Protein AF-A0A6N6S401-F1 (afdb_monomer)

Structure (mmCIF, N/CA/C/O backbone):
data_AF-A0A6N6S401-F1
#
_entry.id   AF-A0A6N6S401-F1
#
loop_
_atom_site.group_PDB
_atom_site.id
_atom_site.type_symbol
_atom_site.label_atom_id
_atom_site.label_alt_id
_atom_site.label_comp_id
_atom_site.label_asym_id
_atom_site.label_entity_id
_atom_site.label_seq_id
_atom_site.pdbx_PDB_ins_code
_atom_site.Cartn_x
_atom_site.Cartn_y
_atom_site.Cartn_z
_atom_site.occupancy
_atom_site.B_iso_or_equiv
_atom_site.auth_seq_id
_atom_site.auth_comp_id
_atom_site.auth_asym_id
_atom_site.auth_atom_id
_atom_site.pdbx_PDB_model_num
ATOM 1 N N . MET A 1 1 ? -5.699 -21.002 16.595 1.00 60.53 1 MET A N 1
ATOM 2 C CA . MET A 1 1 ? -6.382 -19.787 16.078 1.00 60.53 1 MET A CA 1
ATOM 3 C C . MET A 1 1 ? -6.249 -18.556 16.977 1.00 60.53 1 MET A C 1
ATOM 5 O O . MET A 1 1 ? -5.847 -17.524 16.458 1.00 60.53 1 MET A O 1
ATOM 9 N N . LYS A 1 2 ? -6.522 -18.626 18.294 1.00 72.06 2 LYS A N 1
ATOM 10 C CA . LYS A 1 2 ? -6.413 -17.453 19.196 1.00 72.06 2 LYS A CA 1
ATOM 11 C C . LYS A 1 2 ? -5.024 -16.793 19.182 1.00 72.06 2 LYS A C 1
ATOM 13 O O . LYS A 1 2 ? -4.941 -15.578 19.102 1.00 72.06 2 LYS A O 1
ATOM 18 N N . THR A 1 3 ? -3.948 -17.583 19.174 1.00 78.06 3 THR A N 1
ATOM 19 C CA . THR A 1 3 ? -2.564 -17.072 19.166 1.00 78.06 3 THR A CA 1
ATOM 20 C C . THR A 1 3 ? -2.230 -16.277 17.903 1.00 78.06 3 THR A C 1
ATOM 22 O O . THR A 1 3 ? -1.683 -15.185 18.002 1.00 78.06 3 THR A O 1
ATOM 25 N N . ILE A 1 4 ? -2.619 -16.782 16.726 1.00 78.06 4 ILE A N 1
ATOM 26 C CA . ILE A 1 4 ? -2.384 -16.117 15.434 1.00 78.06 4 ILE A CA 1
ATOM 27 C C . ILE A 1 4 ? -3.127 -14.779 15.396 1.00 78.06 4 ILE A C 1
ATOM 29 O O . ILE A 1 4 ? -2.525 -13.752 15.111 1.00 78.06 4 ILE A O 1
ATOM 33 N N . TYR A 1 5 ? -4.403 -14.763 15.785 1.00 81.06 5 TYR A N 1
ATOM 34 C CA . TYR A 1 5 ? -5.185 -13.528 15.869 1.00 81.06 5 TYR A CA 1
ATOM 35 C C . TYR A 1 5 ? -4.541 -12.486 16.802 1.00 81.06 5 TYR A C 1
ATOM 37 O O . TYR A 1 5 ? -4.449 -11.313 16.450 1.00 81.06 5 TYR A O 1
ATOM 45 N N . THR A 1 6 ? -4.034 -12.906 17.967 1.00 81.75 6 THR A N 1
ATOM 46 C CA . THR A 1 6 ? -3.339 -12.008 18.904 1.00 81.75 6 THR A CA 1
ATOM 47 C C . THR A 1 6 ? -2.052 -11.429 18.312 1.00 81.75 6 THR A C 1
ATOM 49 O O . THR A 1 6 ? -1.772 -10.250 18.518 1.00 81.75 6 THR A O 1
ATOM 52 N N . ILE A 1 7 ? -1.289 -12.225 17.554 1.00 81.69 7 ILE A N 1
ATOM 53 C CA . ILE A 1 7 ? -0.074 -11.763 16.866 1.00 81.69 7 ILE A CA 1
ATOM 54 C C . ILE A 1 7 ? -0.436 -10.733 15.795 1.00 81.69 7 ILE A C 1
ATOM 56 O O . ILE A 1 7 ? 0.110 -9.632 15.799 1.00 81.69 7 ILE A O 1
ATOM 60 N N . PHE A 1 8 ? -1.399 -11.055 14.929 1.00 83.88 8 PHE A N 1
ATOM 61 C CA . PHE A 1 8 ? -1.825 -10.174 13.841 1.00 83.88 8 PHE A CA 1
ATOM 62 C C . PHE A 1 8 ? -2.488 -8.885 14.320 1.00 83.88 8 PHE A C 1
ATOM 64 O O . PHE A 1 8 ? -2.482 -7.903 13.595 1.00 83.88 8 PHE A O 1
ATOM 71 N N . LYS A 1 9 ? -3.009 -8.855 15.544 1.00 86.38 9 LYS A N 1
ATOM 72 C CA . LYS A 1 9 ? -3.556 -7.660 16.200 1.00 86.38 9 LYS A CA 1
ATOM 73 C C . LYS A 1 9 ? -2.501 -6.873 16.998 1.00 86.38 9 LYS A C 1
ATOM 75 O O . LYS A 1 9 ? -2.787 -5.826 17.571 1.00 86.38 9 LYS A O 1
ATOM 80 N N . SER A 1 10 ? -1.277 -7.375 17.118 1.00 89.94 10 SER A N 1
ATOM 81 C CA . SER A 1 10 ? -0.270 -6.739 17.965 1.00 89.94 10 SER A CA 1
ATOM 82 C C . SER A 1 10 ? 0.161 -5.382 17.405 1.00 89.94 10 SER A C 1
ATOM 84 O O . SER A 1 10 ? 0.514 -5.271 16.232 1.00 89.94 10 SER A O 1
ATOM 86 N N . GLN A 1 11 ? 0.231 -4.360 18.261 1.00 87.31 11 GLN A N 1
ATOM 87 C CA . GLN A 1 11 ? 0.799 -3.057 17.897 1.00 87.31 11 GLN A CA 1
ATOM 88 C C . GLN A 1 11 ? 2.277 -3.177 17.496 1.00 87.31 11 GLN A C 1
ATOM 90 O O . GLN A 1 11 ? 2.733 -2.466 16.607 1.00 87.31 11 GLN A O 1
ATOM 95 N N . LYS A 1 12 ? 3.021 -4.113 18.105 1.00 90.94 12 LYS A N 1
ATOM 96 C CA . LYS A 1 12 ? 4.426 -4.365 17.745 1.00 90.94 12 LYS A CA 1
ATOM 97 C C . LYS A 1 12 ? 4.559 -4.815 16.292 1.00 90.94 12 LYS A C 1
ATOM 99 O O . LYS A 1 12 ? 5.495 -4.399 15.621 1.00 90.94 12 LYS A O 1
ATOM 104 N N . LEU A 1 13 ? 3.615 -5.636 15.821 1.00 91.31 13 LEU A N 1
ATOM 105 C CA . LEU A 1 13 ? 3.585 -6.069 14.429 1.00 91.31 13 LEU A CA 1
ATOM 106 C C . LEU A 1 13 ? 3.324 -4.876 13.510 1.00 91.31 13 LEU A C 1
ATOM 108 O O . LEU A 1 13 ? 4.080 -4.700 12.569 1.00 91.31 13 LEU A O 1
ATOM 112 N N . GLY A 1 14 ? 2.336 -4.033 13.830 1.00 90.94 14 GLY A N 1
ATOM 113 C CA . GLY A 1 14 ? 2.034 -2.828 13.050 1.00 90.94 14 GLY A CA 1
ATOM 114 C C . GLY A 1 14 ? 3.224 -1.873 12.933 1.00 90.94 14 GLY A C 1
ATOM 115 O O . GLY A 1 14 ? 3.5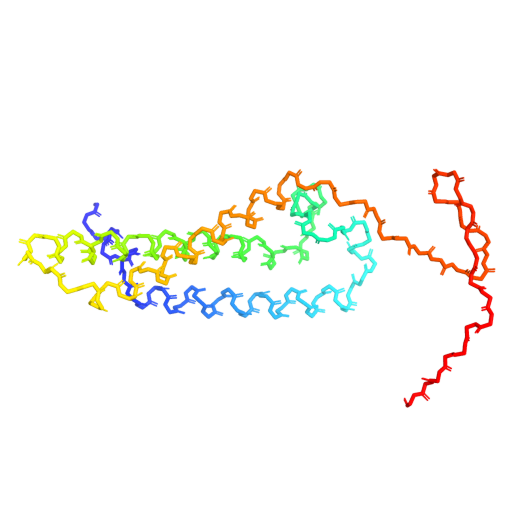32 -1.404 11.841 1.00 90.94 14 GLY A O 1
ATOM 116 N N . ILE A 1 15 ? 3.947 -1.644 14.036 1.00 93.38 15 ILE A N 1
ATOM 117 C CA . ILE A 1 15 ? 5.175 -0.833 14.036 1.00 93.38 15 ILE A CA 1
ATOM 118 C C . ILE A 1 15 ? 6.235 -1.471 13.133 1.00 93.38 15 ILE A C 1
ATOM 120 O O . ILE A 1 15 ? 6.802 -0.790 12.281 1.00 93.38 15 ILE A O 1
ATOM 124 N N . LEU A 1 16 ? 6.485 -2.774 13.293 1.00 95.31 16 LEU A N 1
ATOM 125 C CA . LEU A 1 16 ? 7.484 -3.488 12.502 1.00 95.31 16 LEU A CA 1
ATOM 126 C C . LEU A 1 16 ? 7.150 -3.440 11.007 1.00 95.31 16 LEU A C 1
ATOM 128 O O . LEU A 1 16 ? 8.002 -3.059 10.211 1.00 95.31 16 LEU A O 1
ATOM 132 N N . THR A 1 17 ? 5.908 -3.755 10.631 1.00 94.31 17 THR A N 1
ATOM 133 C CA . THR A 1 17 ? 5.468 -3.718 9.233 1.00 94.31 17 THR A CA 1
ATOM 134 C C . THR A 1 17 ? 5.505 -2.305 8.664 1.00 94.31 17 THR A C 1
ATOM 136 O O . THR A 1 17 ? 5.905 -2.141 7.518 1.00 94.31 17 THR A O 1
ATOM 139 N N . GLY A 1 18 ? 5.163 -1.282 9.454 1.00 93.44 18 GLY A N 1
ATOM 140 C CA . GLY A 1 18 ? 5.266 0.117 9.039 1.00 93.44 18 GLY A CA 1
ATOM 141 C C . GLY A 1 18 ? 6.705 0.523 8.711 1.00 93.44 18 GLY A C 1
ATOM 142 O O . GLY A 1 18 ? 6.961 1.055 7.634 1.00 93.44 18 GLY A O 1
ATOM 143 N N . PHE A 1 19 ? 7.667 0.201 9.584 1.00 96.50 19 PHE A N 1
ATOM 144 C CA . PHE A 1 19 ? 9.086 0.448 9.305 1.00 96.50 19 PHE A CA 1
ATOM 145 C C . PHE A 1 19 ? 9.600 -0.360 8.111 1.00 96.50 19 PHE A C 1
ATOM 147 O O . PHE A 1 19 ? 10.370 0.170 7.311 1.00 96.50 19 PHE A O 1
ATOM 154 N N . SER A 1 20 ? 9.164 -1.614 7.958 1.00 96.50 20 SER A N 1
ATOM 155 C CA . SER A 1 20 ? 9.515 -2.428 6.792 1.00 96.50 20 SER A CA 1
ATOM 156 C C . SER A 1 20 ? 9.002 -1.812 5.490 1.00 96.50 20 SER A C 1
ATOM 158 O O . SER A 1 20 ? 9.775 -1.716 4.543 1.00 96.50 20 SER A O 1
ATOM 160 N N . VAL A 1 21 ? 7.747 -1.348 5.446 1.00 96.12 21 VAL A N 1
ATOM 161 C CA . VAL A 1 21 ? 7.176 -0.658 4.275 1.00 96.12 21 VAL A CA 1
ATOM 162 C C . VAL A 1 21 ? 8.004 0.577 3.929 1.00 96.12 21 VAL A C 1
ATOM 164 O O . VAL A 1 21 ? 8.452 0.706 2.793 1.00 96.12 21 VAL A O 1
ATOM 167 N N . THR A 1 22 ? 8.289 1.443 4.905 1.00 96.56 22 THR A N 1
ATOM 168 C CA . THR A 1 22 ? 9.108 2.644 4.681 1.00 96.56 22 THR A CA 1
ATOM 169 C C . THR A 1 22 ? 10.507 2.300 4.170 1.00 96.56 22 THR A C 1
ATOM 171 O O . THR A 1 22 ? 10.969 2.888 3.196 1.00 96.56 22 THR A O 1
ATOM 174 N N . GLY A 1 23 ? 11.183 1.326 4.786 1.00 97.12 23 GLY A N 1
ATOM 175 C CA . GLY A 1 23 ? 12.516 0.901 4.359 1.00 97.12 23 GLY A CA 1
ATOM 176 C C . GLY A 1 23 ? 12.526 0.332 2.940 1.00 97.12 23 GLY A C 1
ATOM 177 O O . GLY A 1 23 ? 13.397 0.673 2.145 1.00 97.12 23 GLY A O 1
ATOM 178 N N . LEU A 1 24 ? 11.532 -0.486 2.592 1.00 96.62 24 LEU A N 1
ATOM 179 C CA . LEU A 1 24 ? 11.412 -1.076 1.259 1.00 96.62 24 LEU A CA 1
ATOM 180 C C . LEU A 1 24 ? 11.072 -0.036 0.187 1.00 96.62 24 LEU A C 1
ATOM 182 O O . LEU A 1 24 ? 11.575 -0.151 -0.926 1.00 96.62 24 LEU A O 1
ATOM 186 N N . LEU A 1 25 ? 10.297 1.002 0.519 1.00 94.69 25 LEU A N 1
ATOM 187 C CA . LEU A 1 25 ? 10.061 2.142 -0.374 1.00 94.69 25 LEU A CA 1
ATOM 188 C C . LEU A 1 25 ? 11.348 2.929 -0.646 1.00 94.69 25 LEU A C 1
ATOM 190 O O . LEU A 1 25 ? 11.626 3.266 -1.794 1.00 94.69 25 LEU A O 1
ATOM 194 N N . ILE A 1 26 ? 12.162 3.178 0.386 1.00 96.12 26 ILE A N 1
ATOM 195 C CA . ILE A 1 26 ? 13.471 3.833 0.226 1.00 96.12 26 ILE A CA 1
ATOM 196 C C . ILE A 1 26 ? 14.379 2.984 -0.670 1.00 96.12 26 ILE A C 1
ATOM 198 O O . ILE A 1 26 ? 14.959 3.498 -1.623 1.00 96.12 26 ILE A O 1
ATOM 202 N N . ILE A 1 27 ? 14.469 1.679 -0.399 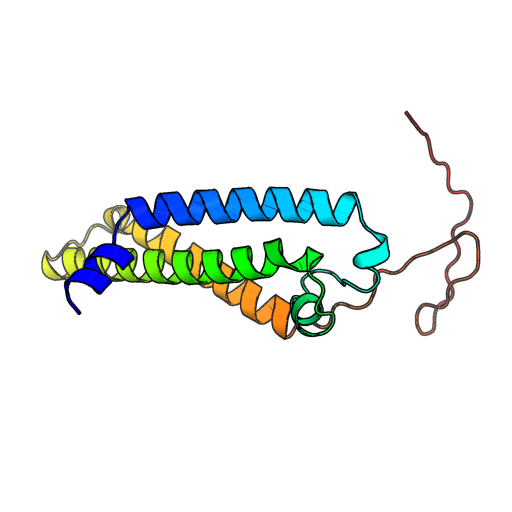1.00 95.19 27 ILE A N 1
ATOM 203 C CA . ILE A 1 27 ? 15.269 0.743 -1.198 1.00 95.19 27 ILE A CA 1
ATOM 204 C C . ILE A 1 27 ? 14.789 0.722 -2.653 1.00 95.19 27 ILE A C 1
ATOM 206 O O . ILE A 1 27 ? 15.610 0.841 -3.557 1.00 95.19 27 ILE A O 1
ATOM 210 N N . GLY A 1 28 ? 13.480 0.613 -2.888 1.00 92.25 28 GLY A N 1
ATOM 211 C CA . GLY A 1 28 ? 12.901 0.618 -4.230 1.00 92.25 28 GLY A CA 1
ATOM 212 C C . GLY A 1 28 ? 13.206 1.899 -4.996 1.00 92.25 28 GLY A C 1
ATOM 213 O O . GLY A 1 28 ? 13.664 1.833 -6.134 1.00 92.25 28 GLY A O 1
ATOM 214 N N . SER A 1 29 ? 13.050 3.055 -4.344 1.00 90.50 29 SER A N 1
ATOM 215 C CA . SER A 1 29 ? 13.403 4.354 -4.922 1.00 90.50 29 SER A CA 1
ATOM 216 C C . SER A 1 29 ? 14.875 4.402 -5.338 1.00 90.50 29 SER A C 1
ATOM 218 O O . SER A 1 29 ? 15.183 4.743 -6.480 1.00 90.50 29 SER A O 1
ATOM 220 N N . LEU A 1 30 ? 15.798 3.981 -4.468 1.00 94.00 30 LEU A N 1
ATOM 221 C CA . LEU A 1 30 ? 17.225 3.946 -4.797 1.00 94.00 30 LEU A CA 1
ATOM 222 C C . LEU A 1 30 ? 17.519 2.992 -5.959 1.00 94.00 30 LEU A C 1
ATOM 224 O O . LEU A 1 30 ? 18.217 3.365 -6.897 1.00 94.00 30 LEU A O 1
ATOM 228 N N . ILE A 1 31 ? 16.968 1.778 -5.929 1.00 92.31 31 ILE A N 1
ATOM 229 C CA . ILE A 1 31 ? 17.200 0.767 -6.964 1.00 92.31 31 ILE A CA 1
ATOM 230 C C . ILE A 1 31 ? 16.710 1.250 -8.336 1.00 92.31 31 ILE A C 1
ATOM 232 O O . ILE A 1 31 ? 17.433 1.101 -9.321 1.00 92.31 31 ILE A O 1
ATOM 236 N N . ILE A 1 32 ? 15.512 1.838 -8.410 1.00 89.62 32 ILE A N 1
ATOM 237 C CA . ILE A 1 32 ? 14.963 2.367 -9.667 1.00 89.62 32 ILE A CA 1
ATOM 238 C C . ILE A 1 32 ? 15.857 3.490 -10.210 1.00 89.62 32 ILE A C 1
ATOM 240 O O . ILE A 1 32 ? 16.151 3.513 -11.404 1.00 89.62 32 ILE A O 1
ATOM 244 N N . ASN A 1 33 ? 16.358 4.368 -9.335 1.00 88.06 33 ASN A N 1
ATOM 245 C CA . ASN A 1 33 ? 17.259 5.455 -9.722 1.00 88.06 33 ASN A CA 1
ATOM 246 C C . ASN A 1 33 ? 18.646 4.968 -10.179 1.00 88.06 33 ASN A C 1
ATOM 248 O O . ASN A 1 33 ? 19.207 5.522 -11.121 1.00 88.06 33 ASN A O 1
ATOM 252 N N . PHE A 1 34 ? 19.213 3.935 -9.547 1.00 90.75 34 PHE A N 1
ATOM 253 C CA . PHE A 1 34 ? 20.535 3.407 -9.913 1.00 90.75 34 PHE A CA 1
ATOM 254 C C . PHE A 1 34 ? 20.510 2.481 -11.135 1.00 90.75 34 PHE A C 1
ATOM 256 O O . PHE A 1 34 ? 21.509 2.384 -11.852 1.00 90.75 34 PHE A O 1
ATOM 263 N N . CYS A 1 35 ? 19.393 1.798 -11.396 1.00 88.56 35 CYS A N 1
ATOM 264 C CA . CYS A 1 35 ? 19.264 0.830 -12.487 1.00 88.56 35 CYS A CA 1
ATOM 265 C C . CYS A 1 35 ? 18.123 1.176 -13.465 1.00 88.56 35 CYS A C 1
ATOM 267 O O . CYS A 1 35 ? 17.335 0.291 -13.803 1.00 88.56 35 CYS A O 1
ATOM 269 N N . PRO A 1 36 ? 18.037 2.411 -14.000 1.00 85.12 36 PRO A N 1
ATOM 270 C CA . PRO A 1 36 ? 16.864 2.878 -14.749 1.00 85.12 36 PRO A CA 1
ATOM 271 C C . PRO A 1 36 ? 16.583 2.046 -16.006 1.00 85.12 36 PRO A C 1
ATOM 273 O O . PRO A 1 36 ? 15.432 1.824 -16.365 1.00 85.12 36 PRO A O 1
ATOM 276 N N . ARG A 1 37 ? 17.627 1.501 -16.648 1.00 84.12 37 ARG A N 1
ATOM 277 C CA . ARG A 1 37 ? 17.485 0.641 -17.836 1.00 84.12 37 ARG A CA 1
ATOM 278 C C . ARG A 1 37 ? 16.688 -0.636 -17.569 1.00 84.12 37 ARG A C 1
ATOM 280 O O . ARG A 1 37 ? 16.035 -1.129 -18.478 1.00 84.12 37 ARG A O 1
ATOM 287 N N . GLN A 1 38 ? 16.751 -1.180 -16.354 1.00 83.50 38 GLN A N 1
ATOM 288 C CA . GLN A 1 38 ? 16.021 -2.404 -15.999 1.00 83.50 38 GLN A CA 1
ATOM 289 C C . GLN A 1 38 ? 14.534 -2.142 -15.727 1.00 83.50 38 GLN A C 1
ATOM 291 O O . GLN A 1 38 ? 13.738 -3.075 -15.770 1.00 83.50 38 GLN A O 1
ATOM 296 N N . TYR A 1 39 ? 14.166 -0.873 -15.530 1.00 84.69 39 TYR A N 1
ATOM 297 C CA . TYR A 1 39 ? 12.796 -0.398 -15.338 1.00 84.69 39 TYR A CA 1
ATOM 298 C C . TYR A 1 39 ? 12.251 0.330 -16.577 1.00 84.69 39 TYR A C 1
ATOM 300 O O . TYR A 1 39 ? 11.252 1.040 -16.493 1.00 84.69 39 TYR A O 1
ATOM 308 N N . ALA A 1 40 ? 12.888 0.160 -17.741 1.00 78.44 40 ALA A N 1
ATOM 309 C CA . ALA A 1 40 ? 12.374 0.688 -18.998 1.00 78.44 40 ALA A CA 1
ATOM 310 C C . ALA A 1 40 ? 10.991 0.078 -19.295 1.00 78.44 40 ALA A C 1
ATOM 312 O O . ALA A 1 40 ? 10.852 -1.141 -19.391 1.00 78.44 40 ALA A O 1
ATOM 313 N N . GLY A 1 41 ? 9.971 0.930 -19.416 1.00 76.62 41 GLY A N 1
ATOM 314 C CA . GLY A 1 41 ? 8.574 0.522 -19.602 1.00 76.62 41 GLY A CA 1
ATOM 315 C C . GLY A 1 41 ? 7.732 0.484 -18.321 1.00 76.62 41 GLY A C 1
ATOM 316 O O . GLY A 1 41 ? 6.517 0.332 -18.423 1.00 76.62 41 GLY A O 1
ATOM 317 N N . LEU A 1 42 ? 8.328 0.678 -17.136 1.00 82.06 42 LEU A N 1
ATOM 318 C CA . LEU A 1 42 ? 7.561 0.931 -15.914 1.00 82.06 42 LEU A CA 1
ATOM 319 C C . LEU A 1 42 ? 6.854 2.290 -16.050 1.00 82.06 42 LEU A C 1
ATOM 321 O O . LEU A 1 42 ? 7.512 3.329 -16.110 1.00 82.06 42 LEU A O 1
ATOM 325 N N . SER A 1 43 ? 5.523 2.274 -16.119 1.00 73.75 43 SER A N 1
ATOM 326 C CA . SER A 1 43 ? 4.705 3.472 -16.339 1.00 73.75 43 SER A CA 1
ATOM 327 C C . SER A 1 43 ? 3.890 3.801 -15.093 1.00 73.75 43 SER A C 1
ATOM 329 O O . SER A 1 43 ? 2.960 3.078 -14.743 1.00 73.75 43 SER A O 1
ATOM 331 N N . GLY A 1 44 ? 4.237 4.908 -14.433 1.00 74.56 44 GLY A N 1
ATOM 332 C CA . GLY A 1 44 ? 3.511 5.411 -13.266 1.00 74.56 44 GLY A CA 1
ATOM 333 C C . GLY A 1 44 ? 3.344 4.361 -12.164 1.00 74.56 44 GLY A C 1
ATOM 334 O O . GLY A 1 44 ? 4.325 3.794 -11.683 1.00 74.56 44 GLY A O 1
ATOM 335 N N . ASP A 1 45 ? 2.088 4.111 -11.794 1.00 76.06 45 ASP A N 1
ATOM 336 C CA . ASP A 1 45 ? 1.699 3.201 -10.712 1.00 76.06 45 ASP A CA 1
ATOM 337 C C . ASP A 1 45 ? 1.449 1.754 -11.183 1.00 76.06 45 ASP A C 1
ATOM 339 O O . ASP A 1 45 ? 0.914 0.958 -10.413 1.00 76.06 45 ASP A O 1
ATOM 343 N N . ASP A 1 46 ? 1.805 1.388 -12.422 1.00 84.94 46 ASP A N 1
ATOM 344 C CA . ASP A 1 46 ? 1.569 0.041 -12.958 1.00 84.94 46 ASP A CA 1
ATOM 345 C C . ASP A 1 46 ? 2.384 -1.027 -12.209 1.00 84.94 46 ASP A C 1
ATOM 347 O O . ASP A 1 46 ? 3.540 -1.333 -12.522 1.00 84.94 46 ASP A O 1
ATOM 351 N N . ILE A 1 47 ? 1.751 -1.650 -11.214 1.00 86.94 47 ILE A N 1
ATOM 352 C CA . ILE A 1 47 ? 2.375 -2.723 -10.445 1.00 86.94 47 ILE A CA 1
ATOM 353 C C . ILE A 1 47 ? 2.384 -4.050 -11.207 1.00 86.94 47 ILE A C 1
ATOM 355 O O . ILE A 1 47 ? 3.117 -4.966 -10.822 1.00 86.94 47 ILE A O 1
ATOM 359 N N . SER A 1 48 ? 1.602 -4.178 -12.286 1.00 85.44 48 SER A N 1
ATOM 360 C CA . SER A 1 48 ? 1.576 -5.387 -13.114 1.00 85.44 48 SER A CA 1
ATOM 361 C C . SER A 1 48 ? 2.920 -5.623 -13.813 1.00 85.44 48 SER A C 1
ATOM 363 O O . SER A 1 48 ? 3.312 -6.780 -14.015 1.00 85.44 48 SER A O 1
ATOM 365 N N . PHE A 1 49 ? 3.682 -4.547 -14.063 1.00 87.19 49 PHE A N 1
ATOM 366 C CA . PHE A 1 49 ? 5.054 -4.587 -14.567 1.00 87.19 49 PHE A CA 1
ATOM 367 C C . PHE A 1 49 ? 5.925 -5.565 -13.772 1.00 87.19 49 PHE A C 1
ATOM 369 O O . PHE A 1 49 ? 6.567 -6.441 -14.354 1.00 87.19 49 PHE A O 1
ATOM 376 N N . PHE A 1 50 ? 5.898 -5.485 -12.437 1.00 89.12 50 PHE A N 1
ATOM 377 C CA . PHE A 1 50 ? 6.751 -6.309 -11.578 1.00 89.12 50 PHE A CA 1
ATOM 378 C C . PHE A 1 50 ? 6.420 -7.800 -11.678 1.00 89.12 50 PHE A C 1
ATOM 380 O O . PHE A 1 50 ? 7.325 -8.628 -11.597 1.00 89.12 50 PHE A O 1
ATOM 387 N N . PHE A 1 51 ? 5.150 -8.152 -11.895 1.00 87.31 51 PHE A N 1
ATOM 388 C CA . PHE A 1 51 ? 4.707 -9.543 -12.016 1.00 87.31 51 PHE A CA 1
ATOM 389 C C . PHE A 1 51 ? 4.900 -10.120 -13.423 1.00 87.31 51 PHE A C 1
ATOM 391 O O . PHE A 1 51 ? 5.079 -11.334 -13.562 1.00 87.31 51 PHE A O 1
ATOM 398 N N . THR A 1 52 ? 4.889 -9.263 -14.446 1.00 86.38 52 THR A N 1
ATOM 399 C CA . THR A 1 52 ? 5.076 -9.640 -15.854 1.00 86.38 52 THR A CA 1
ATOM 400 C C . THR A 1 52 ? 6.561 -9.759 -16.200 1.00 86.38 52 THR A C 1
ATOM 402 O O . THR A 1 52 ? 7.002 -10.780 -16.725 1.00 86.38 52 THR A O 1
ATOM 405 N N . GLN A 1 53 ? 7.361 -8.756 -15.831 1.00 85.25 53 GLN A N 1
ATOM 406 C CA . GLN A 1 53 ? 8.813 -8.707 -16.021 1.00 85.25 53 GLN A CA 1
ATOM 407 C C . GLN A 1 53 ? 9.520 -9.208 -14.755 1.00 85.25 53 GLN A C 1
ATOM 409 O O . GLN A 1 53 ? 10.079 -8.440 -13.973 1.00 85.25 53 GLN A O 1
ATOM 414 N N . LYS A 1 54 ? 9.476 -10.520 -14.503 1.00 86.12 54 LYS A N 1
ATOM 415 C CA . LYS A 1 54 ? 10.049 -11.096 -13.276 1.00 86.12 54 LYS A CA 1
ATOM 416 C C . LYS A 1 54 ? 11.575 -11.006 -13.289 1.00 86.12 54 LYS A C 1
ATOM 418 O O . LYS A 1 54 ? 12.235 -11.729 -14.030 1.00 86.12 54 LYS A O 1
ATOM 423 N N . GLN A 1 55 ? 12.134 -10.180 -12.409 1.00 87.31 55 GLN A N 1
ATOM 424 C CA . GLN A 1 55 ? 13.578 -10.067 -12.209 1.00 87.31 55 GLN A CA 1
ATOM 425 C C . GLN A 1 55 ? 13.939 -10.221 -10.727 1.00 87.31 55 GLN A C 1
ATOM 427 O O . GLN A 1 55 ? 13.173 -9.776 -9.868 1.00 87.31 55 GLN A O 1
ATOM 432 N N . PRO A 1 56 ? 15.113 -10.791 -10.390 1.00 88.31 56 PRO A N 1
ATOM 433 C CA . PRO A 1 56 ? 15.581 -10.858 -9.005 1.00 88.31 56 PRO A CA 1
ATOM 434 C C . PRO A 1 56 ? 15.684 -9.480 -8.347 1.00 88.31 56 PRO A C 1
ATOM 436 O O . PRO A 1 56 ? 15.444 -9.349 -7.150 1.00 88.31 56 PRO A O 1
ATOM 439 N N . LEU A 1 57 ? 15.981 -8.439 -9.134 1.00 89.88 57 LEU A N 1
ATOM 440 C CA . LEU A 1 57 ? 16.052 -7.073 -8.630 1.00 89.88 57 LEU A CA 1
ATOM 441 C C . LEU A 1 57 ? 14.698 -6.574 -8.102 1.00 89.88 57 LEU A C 1
ATOM 443 O O . LEU A 1 57 ? 14.677 -5.747 -7.203 1.00 89.88 57 LEU A O 1
ATOM 447 N N . HIS A 1 58 ? 13.574 -7.126 -8.566 1.00 92.50 58 HIS A N 1
ATOM 448 C CA . HIS A 1 58 ? 12.231 -6.771 -8.094 1.00 92.50 58 HIS A CA 1
ATOM 449 C C . HIS A 1 58 ? 11.885 -7.386 -6.725 1.00 92.50 58 HIS A C 1
ATOM 451 O O . HIS A 1 58 ? 10.770 -7.208 -6.235 1.00 92.50 58 HIS A O 1
ATOM 457 N N . LEU A 1 59 ? 12.818 -8.092 -6.069 1.00 93.81 59 LEU A N 1
ATOM 458 C CA . LEU A 1 59 ? 12.584 -8.715 -4.762 1.00 93.81 59 LEU A CA 1
ATOM 459 C C . LEU A 1 59 ? 12.094 -7.718 -3.705 1.00 93.81 59 LEU A C 1
ATOM 461 O O . LEU A 1 59 ? 11.209 -8.052 -2.916 1.00 93.81 59 LEU A O 1
ATOM 465 N N . TRP A 1 60 ? 12.624 -6.491 -3.717 1.00 94.75 60 TRP A N 1
ATOM 466 C CA . TRP A 1 60 ? 12.183 -5.429 -2.809 1.00 94.75 60 TRP A CA 1
ATOM 467 C C . TRP A 1 60 ? 10.681 -5.149 -2.954 1.00 94.75 60 TRP A C 1
ATOM 469 O O 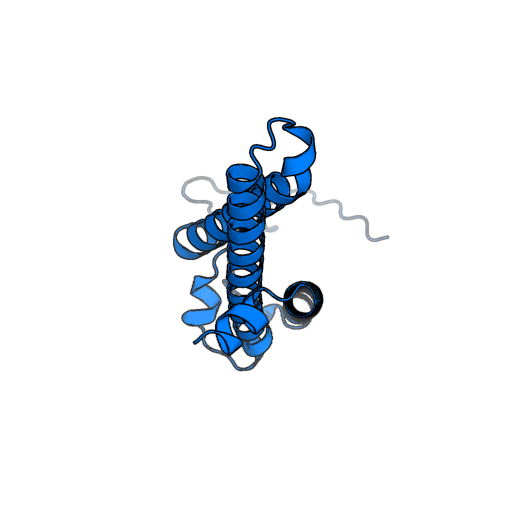. TRP A 1 60 ? 10.000 -4.961 -1.948 1.00 94.75 60 TRP A O 1
ATOM 479 N N . PHE A 1 61 ? 10.152 -5.189 -4.181 1.00 94.06 61 PHE A N 1
ATOM 480 C CA . PHE A 1 61 ? 8.748 -4.918 -4.461 1.00 94.06 61 PHE A CA 1
ATOM 481 C C . PHE A 1 61 ? 7.854 -6.049 -3.947 1.00 94.06 61 PHE A C 1
ATOM 483 O O . PHE A 1 61 ? 6.837 -5.786 -3.315 1.00 94.06 61 PHE A O 1
ATOM 490 N N . TYR A 1 62 ? 8.243 -7.315 -4.122 1.00 94.62 62 TYR A N 1
ATOM 491 C CA . TYR A 1 62 ? 7.464 -8.439 -3.585 1.00 94.62 62 TYR A CA 1
ATOM 492 C C . TYR A 1 62 ? 7.425 -8.441 -2.053 1.00 94.62 62 TYR A C 1
ATOM 494 O O . TYR A 1 62 ? 6.382 -8.716 -1.454 1.00 94.62 62 TYR A O 1
ATOM 502 N N . LEU A 1 63 ? 8.546 -8.096 -1.413 1.00 95.94 63 LEU A N 1
ATOM 503 C CA . LEU A 1 63 ? 8.598 -7.912 0.036 1.00 95.94 63 LEU A CA 1
ATOM 504 C C . LEU A 1 63 ? 7.730 -6.728 0.476 1.00 95.94 63 LEU A C 1
ATOM 506 O O . LEU A 1 63 ? 7.024 -6.842 1.477 1.00 95.94 63 LEU A O 1
ATOM 510 N N . LEU A 1 64 ? 7.742 -5.623 -0.278 1.00 95.12 64 LEU A N 1
ATOM 511 C CA . LEU A 1 64 ? 6.913 -4.446 -0.011 1.00 95.12 64 LEU A CA 1
ATOM 512 C C . LEU A 1 64 ? 5.432 -4.798 -0.118 1.00 95.12 64 LEU A C 1
ATOM 514 O O . LEU A 1 64 ? 4.660 -4.491 0.785 1.00 95.12 64 LEU A O 1
ATOM 518 N N . PHE A 1 65 ? 5.050 -5.491 -1.187 1.00 94.12 65 PHE A N 1
ATOM 519 C CA . PHE A 1 65 ? 3.685 -5.929 -1.436 1.00 94.12 65 PHE A CA 1
ATOM 520 C C . PHE A 1 65 ? 3.167 -6.805 -0.289 1.00 94.12 65 PHE A C 1
ATOM 522 O O . PHE A 1 65 ? 2.101 -6.543 0.272 1.00 94.12 65 PHE A O 1
ATOM 529 N N . LEU A 1 66 ? 3.964 -7.791 0.141 1.00 94.88 66 LEU A N 1
ATOM 530 C CA . LEU A 1 66 ? 3.641 -8.619 1.301 1.00 94.88 66 LEU A CA 1
ATOM 531 C C . LEU A 1 66 ? 3.547 -7.790 2.593 1.00 94.88 66 LEU A C 1
ATOM 533 O O . LEU A 1 66 ? 2.607 -7.969 3.367 1.00 94.88 66 LEU A O 1
ATOM 537 N N . ALA A 1 67 ? 4.487 -6.872 2.828 1.00 95.50 67 ALA 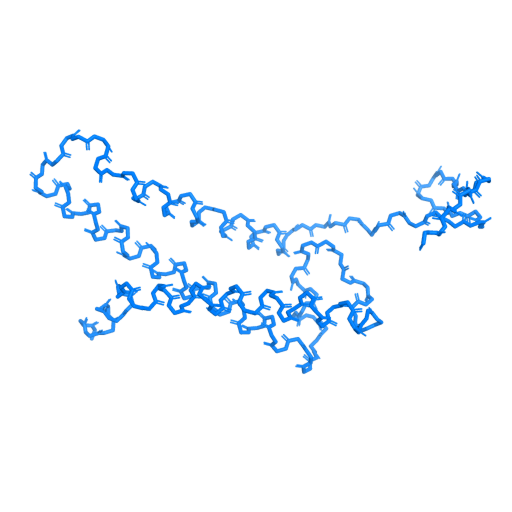A N 1
ATOM 538 C CA . ALA A 1 67 ? 4.486 -6.010 4.008 1.00 95.50 67 ALA A CA 1
ATOM 539 C C . ALA A 1 67 ? 3.243 -5.106 4.058 1.00 95.50 67 ALA A C 1
ATOM 541 O O . ALA A 1 67 ? 2.631 -4.983 5.119 1.00 95.50 67 ALA A O 1
ATOM 542 N N . CYS A 1 68 ? 2.813 -4.546 2.924 1.00 94.75 68 CYS A N 1
ATOM 543 C CA . CYS A 1 68 ? 1.584 -3.763 2.806 1.00 94.75 68 CYS A CA 1
ATOM 544 C C . CYS A 1 68 ? 0.336 -4.599 3.118 1.00 94.75 68 CYS A C 1
ATOM 546 O O . CYS A 1 68 ? -0.528 -4.137 3.864 1.00 94.75 68 CYS A O 1
ATOM 548 N N . ILE A 1 69 ? 0.255 -5.845 2.629 1.00 94.00 69 ILE A N 1
ATOM 549 C CA . ILE A 1 69 ? -0.848 -6.762 2.967 1.00 94.00 69 ILE A CA 1
ATOM 550 C C . ILE A 1 69 ? -0.877 -7.027 4.474 1.00 94.00 69 ILE A C 1
ATOM 552 O O . ILE A 1 69 ? -1.921 -6.879 5.112 1.00 94.00 69 ILE A O 1
ATOM 556 N N . LEU A 1 70 ? 0.266 -7.388 5.065 1.00 94.62 70 LEU A N 1
ATOM 557 C CA . LEU A 1 70 ? 0.364 -7.651 6.502 1.00 94.62 70 LEU A CA 1
ATOM 558 C C . LEU A 1 70 ? -0.012 -6.417 7.325 1.00 94.62 70 LEU A C 1
ATOM 560 O O . LEU A 1 70 ? -0.732 -6.536 8.319 1.00 94.62 70 LEU A O 1
ATOM 564 N N . TYR A 1 71 ? 0.430 -5.236 6.893 1.00 94.81 71 TYR A N 1
ATOM 565 C CA . TYR A 1 71 ? 0.140 -3.987 7.579 1.00 94.81 71 TYR A CA 1
ATOM 566 C C . TYR A 1 71 ? -1.341 -3.605 7.474 1.00 94.81 71 TYR A C 1
ATOM 568 O O . TYR A 1 71 ? -1.948 -3.201 8.469 1.00 94.81 71 TYR A O 1
ATOM 576 N N . GLY A 1 72 ? -1.953 -3.812 6.305 1.00 94.31 72 GLY A N 1
ATOM 577 C CA . GLY A 1 72 ? -3.386 -3.638 6.090 1.00 94.31 72 GLY A CA 1
ATOM 578 C C . GLY A 1 72 ? -4.214 -4.576 6.970 1.00 94.31 72 GLY A C 1
ATOM 579 O O . GLY A 1 72 ? -5.098 -4.127 7.698 1.00 94.31 72 GLY A O 1
ATOM 580 N N . VAL A 1 73 ? -3.883 -5.870 7.002 1.00 94.19 73 VAL A N 1
ATOM 581 C CA . VAL A 1 73 ? -4.569 -6.845 7.869 1.00 94.19 73 VAL A CA 1
ATOM 582 C C . VAL A 1 73 ? -4.416 -6.476 9.346 1.00 94.19 73 VAL A C 1
ATOM 584 O O . VAL A 1 73 ? -5.406 -6.470 10.079 1.00 94.19 73 VAL A O 1
ATOM 587 N N . ASN A 1 74 ? -3.207 -6.119 9.794 1.00 94.25 74 ASN A N 1
ATOM 588 C CA . ASN A 1 74 ? -2.970 -5.686 11.173 1.00 94.25 74 ASN A CA 1
ATOM 589 C C . ASN A 1 74 ? -3.822 -4.465 11.534 1.00 94.25 74 ASN A C 1
ATOM 591 O O . ASN A 1 74 ? -4.535 -4.472 12.539 1.00 94.25 74 ASN A O 1
ATOM 595 N N . THR A 1 75 ? -3.797 -3.446 10.679 1.00 92.94 75 THR A N 1
ATOM 596 C CA . THR A 1 75 ? -4.534 -2.200 10.881 1.00 92.94 75 THR A CA 1
ATOM 597 C C . THR A 1 75 ? -6.041 -2.448 10.907 1.00 92.94 75 THR A C 1
ATOM 599 O O . THR A 1 75 ? -6.737 -1.933 11.789 1.00 92.94 75 THR A O 1
ATOM 602 N N . PHE A 1 76 ? -6.553 -3.301 10.018 1.00 93.69 76 PHE A N 1
ATOM 603 C CA . PHE A 1 76 ? -7.959 -3.695 9.984 1.00 93.69 76 PHE A CA 1
ATOM 604 C C . PHE A 1 76 ? -8.390 -4.397 11.278 1.00 93.69 76 PHE A C 1
ATOM 606 O O . PHE A 1 76 ? -9.364 -3.985 11.908 1.00 93.69 76 PHE A O 1
ATOM 613 N N . LEU A 1 77 ? -7.638 -5.404 11.735 1.00 92.44 77 LEU A N 1
ATOM 614 C CA . LEU A 1 77 ? -7.966 -6.146 12.957 1.00 92.44 77 LEU A CA 1
ATOM 615 C C . LEU A 1 77 ? -7.876 -5.276 14.218 1.00 92.44 77 LEU A C 1
ATOM 617 O O . LEU A 1 77 ? -8.744 -5.357 15.090 1.00 92.44 77 LEU A O 1
ATOM 621 N N . CYS A 1 78 ? -6.863 -4.409 14.309 1.00 90.06 78 CYS A N 1
ATOM 622 C CA . CYS A 1 78 ? -6.735 -3.428 15.389 1.00 90.06 78 CYS A CA 1
ATOM 623 C C . CYS A 1 78 ? -7.938 -2.475 15.428 1.00 90.06 78 CYS A C 1
ATOM 625 O O . CYS A 1 78 ? -8.472 -2.169 16.497 1.00 90.06 78 CYS A O 1
ATOM 627 N N . THR A 1 79 ? -8.388 -2.033 14.255 1.00 91.50 79 THR A N 1
ATOM 628 C CA . THR A 1 79 ? -9.538 -1.138 14.105 1.00 91.50 79 THR A CA 1
ATOM 629 C C . THR A 1 79 ? -10.831 -1.823 14.506 1.00 91.50 79 THR A C 1
ATOM 631 O O . THR A 1 79 ? -11.575 -1.276 15.319 1.00 91.50 79 THR A O 1
ATOM 634 N N . LEU A 1 80 ? -11.063 -3.036 14.003 1.00 89.94 80 LEU A N 1
ATOM 635 C CA . LEU A 1 80 ? -12.242 -3.832 14.312 1.00 89.94 80 LEU A CA 1
ATOM 636 C C . LEU A 1 80 ? -12.361 -4.078 15.823 1.00 89.94 80 LEU A C 1
ATOM 638 O O . LEU A 1 80 ? -13.412 -3.828 16.406 1.00 89.94 80 LEU A O 1
ATOM 642 N N . ASP A 1 81 ? -11.277 -4.494 16.485 1.00 88.06 81 ASP A N 1
ATOM 643 C CA . ASP A 1 81 ? -11.279 -4.723 17.935 1.00 88.06 81 ASP A CA 1
ATOM 644 C C . ASP A 1 81 ? -11.547 -3.440 18.733 1.00 88.06 81 ASP A C 1
ATOM 646 O O . ASP A 1 81 ? -12.309 -3.457 19.701 1.00 88.06 81 ASP A O 1
ATOM 650 N N . SER A 1 82 ? -10.939 -2.326 18.317 1.00 87.44 82 SER A N 1
ATOM 651 C CA . SER A 1 82 ? -11.131 -1.014 18.939 1.00 87.44 82 SER A CA 1
ATOM 652 C C . SER A 1 82 ? -12.585 -0.550 18.827 1.00 87.44 82 SER A C 1
ATOM 654 O O . SER A 1 82 ? -13.172 -0.130 19.826 1.00 87.44 82 SER A O 1
ATOM 656 N N . ILE A 1 83 ? -13.191 -0.689 17.643 1.00 88.62 83 ILE A N 1
ATOM 657 C CA . ILE A 1 83 ? -14.593 -0.338 17.401 1.00 88.62 83 ILE A CA 1
ATOM 658 C C . ILE A 1 83 ? -15.510 -1.251 18.217 1.00 88.62 83 ILE A C 1
ATOM 660 O O . ILE A 1 83 ? -16.292 -0.745 19.014 1.00 88.62 83 ILE A O 1
ATOM 664 N N . ILE A 1 84 ? -15.361 -2.579 18.117 1.00 88.69 84 ILE A N 1
ATOM 665 C CA . ILE A 1 84 ? -16.208 -3.543 18.842 1.00 88.69 84 ILE A CA 1
ATOM 666 C C . ILE A 1 84 ? -16.184 -3.274 20.350 1.00 88.69 84 ILE A C 1
ATOM 668 O O . ILE A 1 84 ? -17.236 -3.263 20.990 1.00 88.69 84 ILE A O 1
ATOM 672 N N . LYS A 1 85 ? -15.004 -3.035 20.936 1.00 87.19 85 LYS A N 1
ATOM 673 C CA . LYS A 1 85 ? -14.886 -2.731 22.370 1.00 87.19 85 LYS A CA 1
ATOM 674 C C . LYS A 1 85 ? -15.593 -1.431 22.741 1.00 87.19 85 LYS A C 1
ATOM 676 O O . LYS A 1 85 ? -16.345 -1.415 23.711 1.00 87.19 85 LYS A O 1
ATOM 681 N N . LYS A 1 86 ? -15.384 -0.356 21.977 1.00 86.81 86 LYS A N 1
ATOM 682 C CA . LYS A 1 86 ? -15.996 0.954 22.253 1.00 86.81 86 LYS A CA 1
ATOM 683 C C . LYS A 1 86 ? -17.513 0.924 22.087 1.00 86.81 86 LYS A C 1
ATOM 685 O O . LYS A 1 86 ? -18.217 1.479 22.928 1.00 86.81 86 LYS A O 1
ATOM 690 N N . THR A 1 87 ? -18.014 0.214 21.078 1.00 86.19 87 THR A N 1
ATOM 691 C CA . THR A 1 87 ? -19.450 0.006 20.868 1.00 86.19 87 THR A CA 1
ATOM 692 C C . THR A 1 87 ? -20.063 -0.816 22.001 1.00 86.19 87 THR A C 1
ATOM 694 O O . THR A 1 87 ? -21.095 -0.420 22.532 1.00 86.19 87 THR A O 1
ATOM 697 N N . ARG A 1 88 ? -19.411 -1.902 22.449 1.00 88.50 88 ARG A N 1
ATOM 698 C CA . ARG A 1 88 ? -19.892 -2.713 23.587 1.00 88.50 88 ARG A CA 1
ATOM 699 C C . ARG A 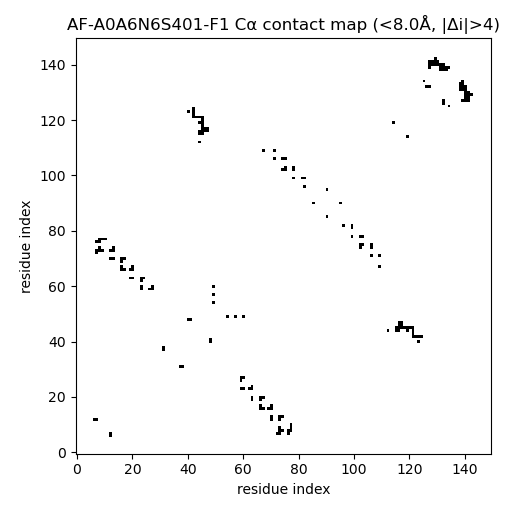1 88 ? -19.950 -1.939 24.904 1.00 88.50 88 ARG A C 1
ATOM 701 O O . ARG A 1 88 ? -20.850 -2.174 25.697 1.00 88.50 88 ARG A O 1
ATOM 708 N N . ILE A 1 89 ? -19.008 -1.025 25.1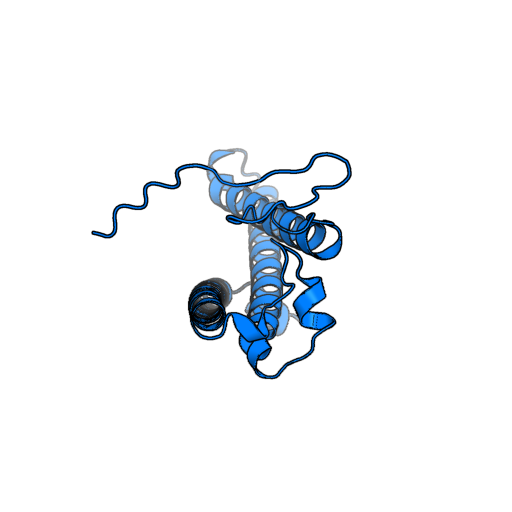30 1.00 88.12 89 ILE A N 1
ATOM 709 C CA . ILE A 1 89 ? -18.961 -0.170 26.329 1.00 88.12 89 ILE A CA 1
ATOM 710 C C . ILE A 1 89 ? -19.934 1.028 26.204 1.00 88.12 89 ILE A C 1
ATOM 712 O O . ILE A 1 89 ? -20.135 1.773 27.157 1.00 88.12 89 ILE A O 1
ATOM 716 N N . GLY A 1 90 ? -20.577 1.220 25.046 1.00 85.62 90 GLY A N 1
ATOM 717 C CA . GLY A 1 90 ? -21.547 2.297 24.833 1.00 85.62 90 GLY A CA 1
ATOM 718 C C . GLY A 1 90 ? -20.908 3.681 24.689 1.00 85.62 90 GLY A C 1
ATOM 719 O O . GLY A 1 90 ? -21.527 4.694 25.016 1.00 85.62 90 GLY A O 1
ATOM 720 N N . VAL A 1 91 ? -19.662 3.755 24.209 1.00 84.88 91 VAL A N 1
ATOM 721 C CA . VAL A 1 91 ? -18.945 5.023 24.034 1.00 84.88 91 VAL A CA 1
ATOM 722 C C . VAL A 1 91 ? -19.587 5.848 22.914 1.00 84.88 91 VAL A C 1
ATOM 724 O O . VAL A 1 91 ? -19.455 5.515 21.736 1.00 84.88 91 VAL A O 1
ATOM 727 N N . LYS A 1 92 ? -20.232 6.964 23.282 1.00 81.25 92 LYS A N 1
ATOM 728 C CA . LYS A 1 92 ? -20.891 7.903 22.348 1.00 81.25 92 LYS A CA 1
ATOM 729 C C . LYS A 1 92 ? -20.002 9.061 21.870 1.00 81.25 92 LYS A C 1
ATOM 731 O O . LYS A 1 92 ? -20.370 9.766 20.937 1.00 81.25 92 LYS A O 1
ATOM 736 N N . LYS A 1 93 ? -18.842 9.293 22.499 1.00 86.06 93 LYS A N 1
ATOM 737 C CA . LYS A 1 93 ? -17.937 10.396 22.122 1.00 86.06 93 LYS A CA 1
ATOM 738 C C . LYS A 1 93 ? -17.174 10.048 20.842 1.00 86.06 93 LYS A C 1
ATOM 740 O O . LYS A 1 93 ? -16.293 9.192 20.865 1.00 86.06 93 LYS A O 1
ATOM 745 N N . VAL A 1 94 ? -17.476 10.756 19.754 1.00 80.81 94 VAL A N 1
ATOM 746 C CA . VAL A 1 94 ? -16.872 10.545 18.423 1.00 80.81 94 VAL A CA 1
ATOM 747 C C . VAL A 1 94 ? -15.353 10.750 18.436 1.00 80.81 94 VAL A C 1
ATOM 749 O O . VAL A 1 94 ? -14.628 9.998 17.792 1.00 80.81 94 VAL A O 1
ATOM 752 N N . THR A 1 95 ? -14.842 11.688 19.238 1.00 84.31 95 THR A N 1
ATOM 753 C CA . THR A 1 95 ? -13.398 11.972 19.349 1.00 84.31 95 THR A CA 1
ATOM 754 C C . THR A 1 95 ? -12.575 10.763 19.796 1.00 84.31 95 THR A C 1
ATOM 756 O O . THR A 1 95 ? -11.419 10.619 19.405 1.00 84.31 95 THR A O 1
ATOM 759 N N . LEU A 1 96 ? -13.175 9.830 20.542 1.00 84.94 96 LEU A N 1
ATOM 760 C CA . LEU A 1 96 ? -12.506 8.599 20.959 1.00 84.94 96 LEU A CA 1
ATOM 761 C C . LEU A 1 96 ? -12.312 7.607 19.804 1.00 84.94 96 LEU A C 1
ATOM 763 O O . LEU A 1 96 ? -11.546 6.658 19.956 1.00 84.94 96 LEU A O 1
ATOM 767 N N . TYR A 1 97 ? -12.950 7.810 18.650 1.00 86.12 97 TYR A N 1
ATOM 768 C CA . TYR A 1 97 ? -12.778 6.992 17.446 1.00 86.12 97 TYR A CA 1
ATOM 769 C C . TYR A 1 97 ? -11.728 7.551 16.475 1.00 86.12 97 TYR A C 1
ATOM 771 O O . TYR A 1 97 ? -11.498 6.929 15.444 1.00 86.12 97 TYR A O 1
ATOM 779 N N . GLY A 1 98 ? -11.040 8.655 16.804 1.00 86.50 98 GLY A N 1
ATOM 780 C CA . GLY A 1 98 ? -10.076 9.305 15.901 1.00 86.50 98 GLY A CA 1
ATOM 781 C C . GLY A 1 98 ? -9.041 8.347 15.296 1.00 86.50 98 GLY A C 1
ATOM 782 O O . GLY A 1 98 ? -8.899 8.284 14.079 1.00 86.50 98 GLY A O 1
ATOM 783 N N . ALA A 1 99 ? -8.401 7.510 16.118 1.00 87.00 99 ALA A N 1
ATOM 784 C CA . ALA A 1 99 ? -7.451 6.503 15.628 1.00 87.00 99 ALA A CA 1
ATOM 785 C C . ALA A 1 99 ? -8.092 5.489 14.659 1.00 87.00 99 ALA A C 1
ATOM 787 O O . ALA A 1 99 ? -7.494 5.123 13.653 1.00 87.00 99 ALA A O 1
ATOM 788 N N . SER A 1 100 ? -9.330 5.064 14.932 1.00 89.19 100 SER A N 1
ATOM 789 C CA . SER A 1 100 ? -10.071 4.147 14.058 1.00 89.19 100 SER A CA 1
ATOM 790 C C . SER A 1 100 ? -10.390 4.789 12.706 1.00 89.19 100 SER A C 1
ATOM 792 O O . SER A 1 100 ? -10.290 4.116 11.688 1.00 89.19 100 SER A O 1
ATOM 794 N N . VAL A 1 101 ? -10.724 6.083 12.679 1.00 90.12 101 VAL A N 1
ATOM 795 C CA . VAL A 1 101 ? -10.967 6.827 11.430 1.00 90.12 101 VAL A CA 1
ATOM 796 C C . VAL A 1 101 ? -9.695 6.909 10.588 1.00 90.12 101 VAL A C 1
ATOM 798 O O . VAL A 1 101 ? -9.739 6.611 9.398 1.00 90.12 101 VAL A O 1
ATOM 801 N N . VAL A 1 102 ? -8.554 7.237 11.203 1.00 92.69 102 VAL A N 1
ATOM 802 C CA . VAL A 1 102 ? -7.255 7.290 10.507 1.00 92.69 102 VAL A CA 1
ATOM 803 C C . VAL A 1 102 ? -6.896 5.930 9.910 1.00 92.69 102 VAL A C 1
ATOM 805 O O . VAL A 1 102 ? -6.505 5.850 8.749 1.00 92.69 102 VAL A O 1
ATOM 808 N N . HIS A 1 103 ? -7.078 4.850 10.670 1.00 93.56 103 HIS A N 1
ATOM 809 C CA . HIS A 1 103 ? -6.837 3.499 10.175 1.00 93.56 103 HIS A CA 1
ATOM 810 C C . HIS A 1 103 ? -7.743 3.132 8.995 1.00 93.56 103 HIS A C 1
ATOM 812 O O . HIS A 1 103 ? -7.268 2.550 8.027 1.00 93.56 103 HIS A O 1
ATOM 818 N N . ILE A 1 104 ? -9.033 3.477 9.051 1.00 92.94 104 ILE A N 1
ATOM 819 C CA . ILE A 1 104 ? -9.957 3.249 7.932 1.00 92.94 104 ILE A CA 1
ATOM 820 C C . ILE A 1 104 ? -9.489 4.020 6.697 1.00 92.94 104 ILE A C 1
ATOM 822 O O . ILE A 1 104 ? -9.415 3.434 5.621 1.00 92.94 104 ILE A O 1
ATOM 826 N N . GLY A 1 105 ? -9.114 5.293 6.858 1.00 94.12 105 GLY A N 1
ATOM 827 C CA . GLY A 1 105 ? -8.546 6.097 5.776 1.00 94.12 105 GLY A CA 1
ATOM 828 C C . GLY A 1 105 ? -7.318 5.433 5.153 1.00 94.12 105 GLY A C 1
ATOM 829 O O . GLY A 1 105 ? -7.268 5.259 3.942 1.00 94.12 105 GLY A O 1
ATOM 830 N N . PHE A 1 106 ? -6.379 4.962 5.977 1.00 93.81 106 PHE A N 1
ATOM 831 C CA . PHE A 1 106 ? -5.202 4.224 5.512 1.00 93.81 106 PHE A CA 1
ATOM 832 C C . PHE A 1 106 ? -5.560 2.956 4.717 1.00 93.81 106 PHE A C 1
ATOM 834 O O . PHE A 1 106 ? -4.993 2.721 3.652 1.00 93.81 106 PHE A O 1
ATOM 841 N N . ILE A 1 107 ? -6.517 2.153 5.197 1.00 94.69 107 ILE A N 1
ATOM 842 C CA . ILE A 1 107 ? -6.974 0.944 4.492 1.00 94.69 107 ILE A CA 1
ATOM 843 C C . ILE A 1 107 ? -7.599 1.295 3.142 1.00 94.69 107 ILE A C 1
ATOM 845 O O . ILE A 1 107 ? -7.294 0.642 2.147 1.00 94.69 107 ILE A O 1
ATOM 849 N N . ILE A 1 108 ? -8.443 2.328 3.095 1.00 95.44 108 ILE A N 1
ATOM 850 C CA . ILE A 1 108 ? -9.053 2.799 1.847 1.00 95.44 108 ILE A CA 1
ATOM 851 C C . ILE A 1 108 ? -7.964 3.228 0.862 1.00 95.44 108 ILE A C 1
ATOM 853 O O . ILE A 1 108 ? -7.997 2.806 -0.290 1.00 95.44 108 ILE A O 1
ATOM 857 N N . THR A 1 109 ? -6.968 3.993 1.314 1.00 93.69 109 THR A N 1
ATOM 85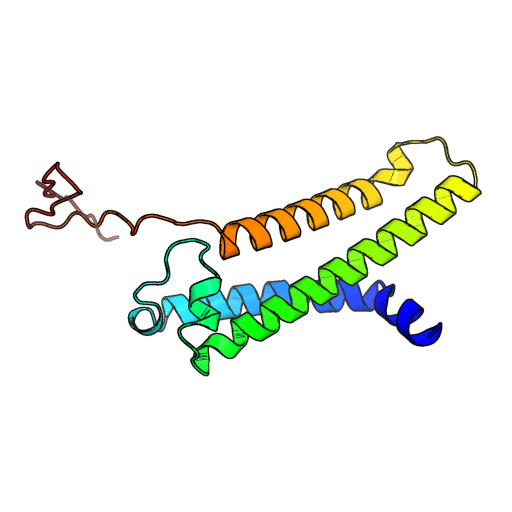8 C CA . THR A 1 109 ? -5.842 4.413 0.474 1.00 93.69 109 THR A CA 1
ATOM 859 C C . THR A 1 109 ? -5.048 3.223 -0.062 1.00 93.69 109 THR A C 1
ATOM 861 O O . THR A 1 109 ? -4.735 3.204 -1.250 1.00 93.69 109 THR A O 1
ATOM 864 N N . LEU A 1 110 ? -4.754 2.213 0.767 1.00 93.31 110 LEU A N 1
ATOM 865 C CA . LEU A 1 110 ? -4.073 0.991 0.320 1.00 93.31 110 LEU A CA 1
ATOM 866 C C . LEU A 1 110 ? -4.872 0.247 -0.755 1.00 93.31 110 LEU A C 1
ATOM 868 O O . LEU A 1 110 ? -4.304 -0.184 -1.755 1.00 93.31 110 LEU A O 1
ATOM 872 N N . VAL A 1 111 ? -6.185 0.103 -0.562 1.00 94.00 111 VAL A N 1
ATOM 873 C CA . VAL A 1 111 ? -7.063 -0.554 -1.540 1.00 94.00 111 VAL A CA 1
ATOM 874 C C . VAL A 1 111 ? -7.128 0.252 -2.835 1.00 94.00 111 VAL A C 1
ATOM 876 O O . VAL A 1 111 ? -7.032 -0.331 -3.911 1.00 94.00 111 VAL A O 1
ATOM 879 N N . ALA A 1 112 ? -7.234 1.578 -2.747 1.00 92.06 112 ALA A N 1
ATOM 880 C CA . ALA A 1 112 ? -7.235 2.455 -3.911 1.00 92.06 112 ALA A CA 1
ATOM 881 C C . ALA A 1 112 ? -5.933 2.334 -4.716 1.00 92.06 112 ALA A C 1
ATOM 883 O O . ALA A 1 112 ? -6.000 2.192 -5.931 1.00 92.06 112 ALA A O 1
ATOM 884 N N . HIS A 1 113 ? -4.770 2.301 -4.056 1.00 90.12 113 HIS A N 1
ATOM 885 C CA . HIS A 1 113 ? -3.483 2.096 -4.733 1.00 90.12 113 HIS A CA 1
ATOM 886 C C . HIS A 1 113 ? -3.362 0.697 -5.340 1.00 90.12 113 HIS A C 1
ATOM 888 O O . HIS A 1 113 ? -2.826 0.556 -6.432 1.00 90.12 113 HIS A O 1
ATOM 894 N N . LEU A 1 114 ? -3.878 -0.340 -4.672 1.00 91.06 114 LEU A N 1
ATOM 895 C CA . LEU A 1 114 ? -3.876 -1.695 -5.223 1.00 91.06 114 LEU A CA 1
ATOM 896 C C . LEU A 1 114 ? -4.726 -1.784 -6.497 1.00 91.06 114 LEU A C 1
ATOM 898 O O . LEU A 1 114 ? -4.288 -2.358 -7.486 1.00 91.06 114 LEU A O 1
ATOM 902 N N . ILE A 1 115 ? -5.937 -1.220 -6.479 1.00 90.38 115 ILE A N 1
ATOM 903 C CA . ILE A 1 115 ? -6.824 -1.206 -7.649 1.00 90.38 115 ILE A CA 1
ATOM 904 C C . ILE A 1 115 ? -6.222 -0.330 -8.749 1.00 90.38 115 ILE A C 1
ATOM 906 O O . ILE A 1 115 ? -6.136 -0.771 -9.890 1.00 90.38 115 ILE A O 1
ATOM 910 N N . GLY A 1 116 ? -5.770 0.876 -8.401 1.00 86.25 116 GLY A N 1
ATOM 911 C CA . GLY A 1 116 ? -5.116 1.796 -9.326 1.00 86.25 116 GLY A CA 1
ATOM 912 C C . GLY A 1 116 ? -3.927 1.140 -10.015 1.00 86.25 116 GLY A C 1
ATOM 913 O O . GLY A 1 116 ? -3.879 1.111 -11.235 1.00 86.25 116 GLY A O 1
ATOM 914 N N . GLY A 1 117 ? -3.030 0.500 -9.271 1.00 86.50 117 GLY A N 1
ATOM 915 C CA . GLY A 1 117 ? -1.860 -0.117 -9.882 1.00 86.50 117 GLY A CA 1
ATOM 916 C C . GLY A 1 117 ? -2.137 -1.384 -10.699 1.00 86.50 117 GLY A C 1
ATOM 917 O O . GLY A 1 117 ? -1.308 -1.751 -11.524 1.00 86.50 117 GLY 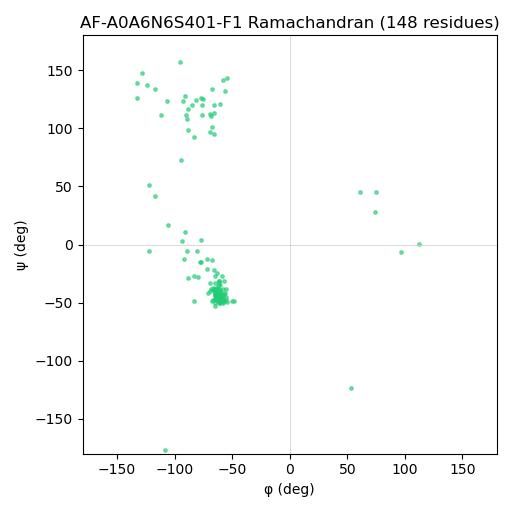A O 1
ATOM 918 N N . LEU A 1 118 ? -3.261 -2.079 -10.479 1.00 86.50 118 LEU A N 1
ATOM 919 C CA . LEU A 1 118 ? -3.630 -3.269 -11.262 1.00 86.50 118 LEU A CA 1
ATOM 920 C C . LEU A 1 118 ? -4.435 -2.942 -12.523 1.00 86.50 118 LEU A C 1
ATOM 922 O O . LEU A 1 118 ? -4.403 -3.720 -13.472 1.00 86.50 118 LEU A O 1
ATOM 926 N N . TYR A 1 119 ? -5.198 -1.849 -12.506 1.00 82.81 119 TYR A N 1
ATOM 927 C CA . TYR A 1 119 ? -6.178 -1.535 -13.549 1.00 82.81 119 TYR A CA 1
ATOM 928 C C . TYR A 1 119 ? -5.954 -0.181 -14.229 1.00 82.81 119 TYR A C 1
ATOM 930 O O . TYR A 1 119 ? -6.668 0.132 -15.180 1.00 82.81 119 TYR A O 1
ATOM 938 N N . SER A 1 120 ? -5.000 0.632 -13.771 1.00 69.62 120 SER A N 1
ATOM 939 C CA . SER A 1 120 ? -4.656 1.879 -14.449 1.00 69.62 120 SER A CA 1
ATOM 940 C C . SER A 1 120 ? -3.821 1.587 -15.688 1.00 69.62 120 SER A C 1
ATOM 942 O O . SER A 1 120 ? -2.717 1.051 -15.608 1.00 69.62 120 SER A O 1
ATOM 944 N N . THR A 1 121 ? -4.330 1.996 -16.842 1.00 64.31 121 THR A N 1
ATOM 945 C CA . THR A 1 121 ? -3.527 2.185 -18.045 1.00 64.31 121 THR A CA 1
ATOM 946 C C . THR A 1 121 ? -3.000 3.609 -18.012 1.00 64.31 121 THR A C 1
ATOM 948 O O . THR A 1 121 ? -3.721 4.551 -18.343 1.00 64.31 121 THR A O 1
ATOM 951 N N . THR A 1 122 ? -1.759 3.778 -17.567 1.00 62.31 122 THR A N 1
ATOM 952 C CA . THR A 1 122 ? -1.097 5.079 -17.678 1.00 62.31 122 THR A CA 1
ATOM 953 C C . THR A 1 122 ? -0.478 5.136 -19.066 1.00 62.31 122 THR A C 1
ATOM 955 O O . THR A 1 122 ? 0.322 4.264 -19.407 1.00 62.31 122 THR A O 1
ATOM 958 N N . GLU A 1 123 ? -0.876 6.109 -19.885 1.00 59.22 123 GLU A N 1
ATOM 959 C CA . GLU A 1 123 ? -0.203 6.335 -21.164 1.00 59.22 123 GLU A CA 1
ATOM 960 C C . GLU A 1 123 ? 1.286 6.607 -20.904 1.00 59.22 123 GLU A C 1
ATOM 962 O O . GLU A 1 123 ? 1.628 7.238 -19.894 1.00 59.22 123 GLU A O 1
ATOM 967 N N . PRO A 1 124 ? 2.189 6.093 -21.758 1.00 57.19 124 PRO A N 1
ATOM 968 C CA . PRO A 1 124 ? 3.612 6.326 -21.588 1.00 57.19 124 PRO A CA 1
ATOM 969 C C . PRO A 1 124 ? 3.885 7.834 -21.519 1.00 57.19 124 PRO A C 1
ATOM 971 O O . PRO A 1 124 ? 3.220 8.614 -22.208 1.00 57.19 124 PRO A O 1
ATOM 974 N N . PRO A 1 125 ? 4.846 8.273 -20.688 1.00 59.78 125 PRO A N 1
ATOM 975 C CA . PRO A 1 125 ? 5.172 9.683 -20.590 1.00 59.78 125 PRO A CA 1
ATOM 976 C C . PRO A 1 125 ? 5.538 10.228 -21.971 1.00 59.78 125 PRO A C 1
ATOM 978 O O . PRO A 1 125 ? 6.347 9.646 -22.694 1.00 59.78 125 PRO A O 1
ATOM 981 N N . VAL A 1 126 ? 4.950 11.371 -22.314 1.00 61.53 126 VAL A N 1
ATOM 982 C CA . VAL A 1 126 ? 5.269 12.109 -23.534 1.00 61.53 126 VAL A CA 1
ATOM 983 C C . VAL A 1 126 ? 6.694 12.650 -23.420 1.00 61.53 126 VAL A C 1
ATOM 985 O O . VAL A 1 126 ? 6.947 13.640 -22.734 1.00 61.53 126 VAL A O 1
ATOM 988 N N . SER A 1 127 ? 7.645 11.985 -24.074 1.00 62.56 127 SER A N 1
ATOM 989 C CA . SER A 1 127 ? 9.012 12.483 -24.214 1.00 62.56 127 SER A CA 1
ATOM 990 C C . SER A 1 127 ? 9.110 13.346 -25.467 1.00 62.56 127 SER A C 1
ATOM 992 O O . SER A 1 127 ? 9.089 12.825 -26.580 1.00 62.56 127 SER A O 1
ATOM 994 N N . VAL A 1 128 ? 9.235 14.661 -25.293 1.00 65.69 128 VAL A N 1
ATOM 995 C CA . VAL A 1 128 ? 9.532 15.579 -26.399 1.00 65.69 128 VAL A CA 1
ATOM 996 C C . VAL A 1 128 ? 11.049 15.766 -26.460 1.00 65.69 128 VAL A C 1
ATOM 998 O O . VAL A 1 128 ? 11.667 16.139 -25.463 1.00 65.69 128 VAL A O 1
ATOM 1001 N N . ALA A 1 129 ? 11.649 15.476 -27.613 1.00 68.62 129 ALA A N 1
ATOM 1002 C CA . ALA A 1 129 ? 13.082 15.622 -27.864 1.00 68.62 129 ALA A CA 1
ATOM 1003 C C . ALA A 1 129 ? 13.355 16.804 -28.813 1.00 68.62 129 ALA A C 1
ATOM 1005 O O . ALA A 1 129 ? 12.440 17.520 -29.227 1.00 68.62 129 ALA A O 1
ATOM 1006 N N . GLU A 1 130 ? 14.623 17.016 -29.175 1.00 69.88 130 GLU A N 1
ATOM 1007 C CA . GLU A 1 130 ? 14.988 17.950 -30.252 1.00 69.88 130 GLU A CA 1
ATOM 1008 C C . GLU A 1 130 ? 14.523 17.468 -31.636 1.00 69.88 130 GLU A C 1
ATOM 1010 O O . GLU A 1 130 ? 14.524 18.235 -32.600 1.00 69.88 130 GLU A O 1
ATOM 1015 N N . GLU A 1 131 ? 14.121 16.209 -31.759 1.00 76.44 131 GLU A N 1
ATOM 1016 C CA . GLU A 1 131 ? 13.510 15.645 -32.960 1.00 76.44 131 GLU A CA 1
ATOM 1017 C C . GLU A 1 131 ? 11.979 15.678 -32.849 1.00 76.44 131 GLU A C 1
ATOM 1019 O O . GLU A 1 131 ? 11.424 15.763 -31.752 1.00 76.44 131 GLU A O 1
ATOM 1024 N N . TRP A 1 132 ? 11.292 15.654 -33.993 1.00 79.00 132 TRP A N 1
ATOM 1025 C CA . TRP A 1 132 ? 9.830 15.600 -34.032 1.00 79.00 132 TRP A CA 1
ATOM 1026 C C . TRP A 1 132 ? 9.339 14.269 -33.455 1.00 79.00 132 TRP A C 1
ATOM 1028 O O . TRP A 1 132 ? 9.690 13.207 -33.964 1.00 79.00 132 TRP A O 1
ATOM 1038 N N . ALA A 1 133 ? 8.541 14.339 -32.390 1.00 74.75 133 ALA A N 1
ATOM 1039 C CA . ALA A 1 133 ? 7.898 13.194 -31.761 1.00 74.75 133 ALA A CA 1
ATOM 1040 C C . ALA A 1 133 ? 6.399 13.196 -32.096 1.00 74.75 133 ALA A C 1
ATOM 1042 O O . ALA A 1 133 ? 5.709 14.180 -31.823 1.00 74.75 133 ALA A O 1
ATOM 1043 N N . ASP A 1 134 ? 5.904 12.104 -32.682 1.00 74.44 134 ASP A N 1
ATOM 1044 C CA . ASP A 1 134 ? 4.473 11.887 -32.923 1.00 74.44 134 ASP A CA 1
ATOM 1045 C C . ASP A 1 134 ? 3.777 11.472 -31.620 1.00 74.44 134 ASP A C 1
ATOM 1047 O O . ASP A 1 134 ? 4.182 10.517 -30.953 1.00 74.44 134 ASP A O 1
ATOM 1051 N N . LEU A 1 135 ? 2.726 12.206 -31.260 1.00 70.81 135 LEU A N 1
ATOM 1052 C CA . LEU A 1 135 ? 1.924 12.017 -30.054 1.00 70.81 135 LEU A CA 1
ATOM 1053 C C . LEU A 1 135 ? 0.479 11.648 -30.390 1.00 70.81 135 LEU A C 1
ATOM 1055 O O . LEU A 1 135 ? -0.462 12.157 -29.785 1.00 70.81 135 LEU A O 1
ATOM 1059 N N . GLY A 1 136 ? 0.295 10.770 -31.376 1.00 63.97 136 GLY A N 1
ATOM 1060 C CA . GLY A 1 136 ? -1.024 10.243 -31.717 1.00 63.97 136 GLY A CA 1
ATOM 1061 C C . GLY A 1 136 ? -1.881 11.265 -32.459 1.00 63.97 136 GLY A C 1
ATOM 1062 O O . GLY A 1 136 ? -3.058 11.437 -32.146 1.00 63.97 136 GLY A O 1
ATOM 1063 N N . GLY A 1 137 ? -1.285 11.944 -33.445 1.00 74.25 137 GLY A N 1
ATOM 1064 C CA . GLY A 1 137 ? -1.974 12.911 -34.310 1.00 74.25 137 GLY A CA 1
ATOM 1065 C C . GLY A 1 137 ? -1.534 14.365 -34.133 1.00 74.25 137 GLY A C 1
ATOM 1066 O O . GLY A 1 137 ? -2.045 15.242 -34.829 1.00 74.25 137 GLY A O 1
ATOM 1067 N N . VAL A 1 138 ? -0.577 14.626 -33.239 1.00 73.19 138 VAL A N 1
ATOM 1068 C CA . VAL A 1 138 ? 0.111 15.915 -33.101 1.00 73.19 138 VAL A CA 1
ATOM 1069 C C . VAL A 1 138 ? 1.610 15.648 -33.012 1.00 73.19 138 VAL A C 1
ATOM 1071 O O . VAL A 1 138 ? 2.045 14.878 -32.162 1.00 73.19 138 VAL A O 1
ATOM 1074 N N . GLU A 1 139 ? 2.403 16.289 -33.869 1.00 80.62 139 GLU A N 1
ATOM 1075 C CA . GLU A 1 139 ? 3.865 16.224 -33.797 1.00 80.62 139 GLU A CA 1
ATOM 1076 C C . GLU A 1 139 ? 4.395 17.360 -32.917 1.00 80.62 139 GLU A C 1
ATOM 1078 O O . GLU A 1 139 ? 4.065 18.532 -33.119 1.00 80.62 139 GLU A O 1
ATOM 1083 N N . MET A 1 140 ? 5.229 17.028 -31.931 1.00 76.56 140 MET A N 1
ATOM 1084 C CA . MET A 1 140 ? 5.843 18.002 -31.030 1.00 76.56 140 MET A CA 1
ATOM 1085 C C . MET A 1 140 ? 7.365 17.867 -31.050 1.00 76.56 140 MET A C 1
ATOM 1087 O O . MET A 1 140 ? 7.911 16.769 -31.009 1.00 76.56 140 MET A O 1
ATOM 1091 N N . LYS A 1 141 ? 8.057 19.007 -31.086 1.00 85.62 141 LYS A N 1
ATOM 1092 C CA . LYS A 1 141 ? 9.516 19.120 -30.994 1.00 85.62 141 LYS A CA 1
ATOM 1093 C C . LYS A 1 141 ? 9.859 20.203 -29.980 1.00 85.62 141 LYS A C 1
ATOM 1095 O O . LYS A 1 141 ? 9.235 21.263 -29.972 1.00 85.62 141 LYS A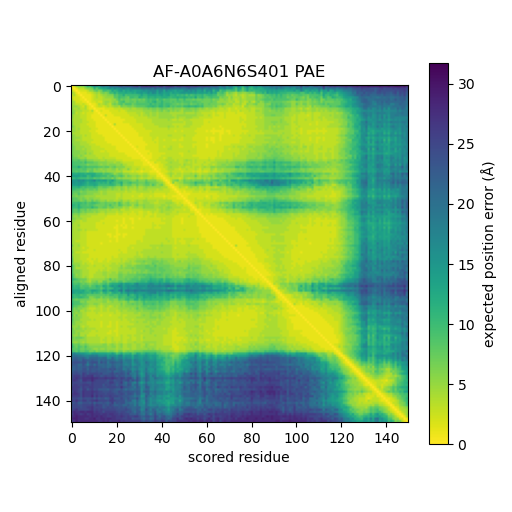 O 1
ATOM 1100 N N . VAL A 1 142 ? 10.868 19.964 -29.149 1.00 81.25 142 VAL A N 1
ATOM 1101 C CA . VAL A 1 142 ? 11.398 20.996 -28.257 1.00 81.25 142 VAL A CA 1
ATOM 1102 C C . VAL A 1 142 ? 12.236 21.980 -29.076 1.00 81.25 142 VAL A C 1
ATOM 1104 O O . VAL A 1 142 ? 13.175 21.589 -29.768 1.00 81.25 142 VAL A O 1
ATOM 1107 N N . THR A 1 143 ? 11.914 23.270 -28.986 1.00 83.00 143 THR A N 1
ATOM 1108 C CA . THR A 1 143 ? 12.704 24.363 -29.574 1.00 83.00 143 THR A CA 1
ATOM 1109 C C . THR A 1 143 ? 13.221 25.283 -28.472 1.00 83.00 143 THR A C 1
ATOM 1111 O O . THR A 1 143 ? 12.438 25.690 -27.618 1.00 83.00 143 THR A O 1
ATOM 1114 N N . ASP A 1 144 ? 14.508 25.645 -28.520 1.00 78.00 144 ASP A N 1
ATOM 1115 C CA . ASP A 1 144 ? 15.156 26.594 -27.590 1.00 78.00 144 ASP A CA 1
ATOM 1116 C C . ASP A 1 144 ? 15.144 26.151 -26.107 1.00 78.00 144 ASP A C 1
ATOM 1118 O O . ASP A 1 144 ? 14.844 26.934 -25.203 1.00 78.00 144 ASP A O 1
ATOM 1122 N N . LEU A 1 145 ? 15.475 24.879 -25.828 1.00 74.44 145 LEU A N 1
ATOM 1123 C CA . LEU A 1 145 ? 15.600 24.393 -24.449 1.00 74.44 145 LEU A CA 1
ATOM 1124 C C . LEU A 1 145 ? 16.834 25.009 -23.771 1.00 74.44 145 LEU A C 1
ATOM 1126 O O . LEU A 1 145 ? 17.954 24.517 -23.897 1.00 74.44 145 LEU A O 1
ATOM 1130 N N . LYS A 1 146 ? 16.634 26.084 -23.009 1.00 73.31 146 LYS A N 1
ATOM 1131 C CA . LYS A 1 146 ? 17.685 26.677 -22.173 1.00 73.31 146 LYS A CA 1
ATOM 1132 C C . LYS A 1 146 ? 17.773 25.935 -20.846 1.00 73.31 146 LYS A C 1
ATOM 1134 O O . LYS A 1 146 ? 17.072 26.264 -19.893 1.00 73.31 146 LYS A O 1
ATOM 1139 N N . THR A 1 147 ? 18.643 24.934 -20.772 1.00 66.56 147 THR A N 1
ATOM 1140 C CA . THR A 1 147 ? 18.959 24.254 -19.511 1.00 66.56 147 THR A CA 1
ATOM 1141 C C . THR A 1 147 ? 20.099 24.972 -18.797 1.00 66.56 147 THR A C 1
ATOM 1143 O O . THR A 1 147 ? 21.223 25.007 -19.293 1.00 66.56 147 THR A O 1
ATOM 1146 N N . THR A 1 148 ? 19.839 25.522 -17.614 1.00 57.28 148 THR A N 1
ATOM 1147 C CA . THR A 1 148 ? 20.893 25.959 -16.690 1.00 57.28 148 THR A CA 1
ATOM 1148 C C . THR A 1 148 ? 21.254 24.796 -15.773 1.00 57.28 148 THR A C 1
ATOM 1150 O O . THR A 1 148 ? 20.435 24.402 -14.942 1.00 57.28 148 THR A O 1
ATOM 1153 N N . SER A 1 149 ? 22.455 24.231 -15.913 1.00 53.91 149 SER A N 1
ATOM 1154 C CA . SER A 1 149 ? 23.013 23.342 -14.889 1.00 53.91 149 SER A CA 1
ATOM 1155 C C . SER A 1 149 ? 23.625 24.196 -13.776 1.00 53.91 149 SER A C 1
ATOM 1157 O O . SER A 1 149 ? 24.470 25.044 -14.072 1.00 53.91 149 SER A O 1
ATOM 1159 N N . TYR A 1 150 ? 23.194 23.982 -12.534 1.00 42.62 150 TYR A N 1
ATOM 1160 C CA . TYR A 1 150 ? 23.832 24.537 -11.335 1.00 42.62 150 TYR A CA 1
ATOM 1161 C C . TYR A 1 150 ? 24.932 23.610 -10.826 1.00 42.62 150 TYR A C 1
ATOM 1163 O O . TYR A 1 150 ? 24.736 22.376 -10.923 1.00 42.62 150 TYR A O 1
#

Mean predicted aligned error: 9.37 Å

Foldseek 3Di:
DVVVLCVLQDPVLLVVLVVLLVVLVVLVVVLCVVCVVLCVPVFDLQPVCCVVSPDPSCVSVVSNVVSLVSNLSNLVSNLVVQVVVCVVVVPPDVVSCVSSVVSVVSNVVSVVSVCCNHPDDHDHDDDAECDWDDDPPDTHHDDPPDDDDD

pLDDT: mean 84.82, std 10.62, range [42.62, 97.12]

Solvent-accessible surface area (backbone atoms only — not comparable to full-atom values): 8725 Å² total; per-residue (Å²): 110,71,66,58,55,53,52,49,43,30,66,68,50,41,53,51,28,49,53,48,34,54,51,30,51,53,50,45,54,50,50,50,70,77,43,48,80,83,50,69,84,66,37,92,64,37,54,54,49,60,74,71,60,75,50,82,83,49,50,49,54,58,53,32,55,51,30,49,52,54,34,44,52,19,45,50,47,40,33,51,54,54,49,54,52,38,57,74,72,63,64,79,63,68,77,79,42,51,68,46,52,53,44,50,52,52,46,53,52,51,50,51,51,53,50,45,15,71,69,52,83,59,75,73,80,87,73,67,39,83,51,80,31,80,67,88,89,48,76,40,55,55,75,86,84,82,80,82,85,129

Secondary structure (DSSP, 8-state):
-HHHHHHHT-HHHHHHHHHHHHHHHHHHHHHHHH-GGGGTT--TT-THHHHHS--GGGHHHHHHHHHHHHHHHHHHHHHHHHHHHHHHTT---GGGGHHHHHHHHHHHHHHHHHHHHHH--PPPP----SS-EE-SS-EE---S------

Radius of gyration: 21.88 Å; Cα contacts (8 Å, |Δi|>4): 104; chains: 1; bounding box: 45×46×61 Å

Sequence (150 aa):
MKTIYTIFKSQKLGILTGFSVTGLLIIGSLIINFCPRQYAGLSGDDISFFFTQKQPLHLWFYLLFLACILYGVNTFLCTLDSIIKKTRIGVKKVTLYGASVVHIGFIITLVAHLIGGLYSTTEPPVSVAEEWADLGGVEMKVTDLKTTSY